Protein AF-A0AA39RD06-F1 (afdb_monomer_lite)

Secondary structure (DSSP, 8-state):
-----SSTTTTS-B-TTT-PBPP-GGGGSBP------TTSPPP-GGGB--TTPPPP-----EEEEETTEEEEEE---SGGGHHHHHHHHHHHHHTS---HHHHHHSPPEE--SSS---EE-EEE-TTS-EEE--HHHHHHHHHTT--

InterPro domains:
  IPR000101 Gamma-glutamyltranspeptidase [PTHR11686] (1-145)
  IPR029055 Nucleophile aminohydrolases, N-terminal [SSF56235] (1-141)
  IPR043137 Gamma-glutamyltranspeptidase, small subunit, C-terminal domain [G3DSA:3.60.20.40] (1-147)

Organism: Acer saccharum (NCBI:txid4024)

Sequence (147 aa):
MTNTVNAYFGAVILSPSTGIVLNNEMDDFSMPLNSTSKNLPPPAPANFIRPGKRPLSSMSPTIVLKDGKLKAVLGASGGANIIAGTTEVFLNHFALKMDPLSSVMVPRVYHQLIPNTVLYENWTAVSGDHFKVPADIRASLKKKGLV

Radius of gyration: 18.53 Å; chains: 1; bounding box: 43×42×50 Å

Structure (mmCIF, N/CA/C/O backbone):
data_AF-A0AA39RD06-F1
#
_entry.id   AF-A0AA39RD06-F1
#
loop_
_atom_site.group_PDB
_atom_site.id
_atom_site.type_symbol
_atom_site.label_atom_id
_atom_site.label_alt_id
_atom_site.label_comp_id
_atom_site.label_asym_id
_atom_site.label_entity_id
_atom_site.label_seq_id
_atom_site.pdbx_PDB_ins_code
_atom_site.Cartn_x
_atom_site.Cartn_y
_atom_site.Cartn_z
_atom_site.occupancy
_atom_site.B_iso_or_equiv
_atom_site.auth_seq_id
_atom_site.auth_comp_id
_atom_site.auth_asym_id
_atom_site.auth_atom_id
_atom_site.pdbx_PDB_model_num
ATOM 1 N N . MET A 1 1 ? -7.375 -9.964 1.052 1.00 88.69 1 MET A N 1
ATOM 2 C CA . MET A 1 1 ? -7.996 -9.085 2.066 1.00 88.69 1 MET A CA 1
ATOM 3 C C . MET A 1 1 ? -6.900 -8.215 2.643 1.00 88.69 1 MET A C 1
ATOM 5 O O . MET A 1 1 ? -5.805 -8.730 2.821 1.00 88.69 1 MET A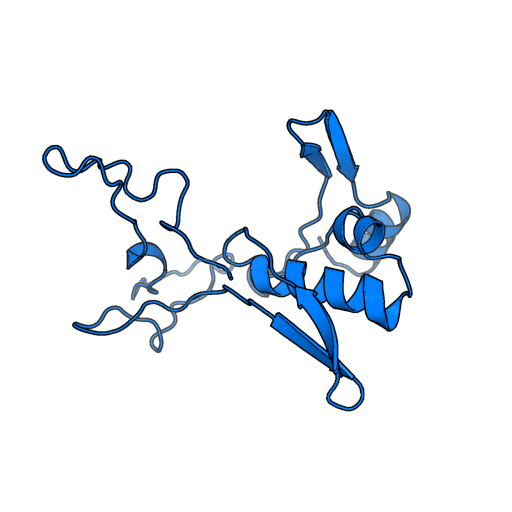 O 1
ATOM 9 N N . THR A 1 2 ? -7.189 -6.949 2.928 1.00 96.94 2 THR A N 1
ATOM 10 C CA . THR A 1 2 ? -6.297 -6.071 3.694 1.00 96.94 2 THR A CA 1
ATOM 11 C C . THR A 1 2 ? -7.110 -5.534 4.866 1.00 96.94 2 THR A C 1
ATOM 13 O O . THR A 1 2 ? -8.206 -5.019 4.653 1.00 96.94 2 THR A O 1
ATOM 16 N N . ASN A 1 3 ? -6.624 -5.731 6.087 1.00 96.88 3 ASN A N 1
ATOM 17 C CA . ASN A 1 3 ? -7.186 -5.175 7.315 1.00 96.88 3 ASN A CA 1
ATOM 18 C C . ASN A 1 3 ? -6.039 -4.689 8.210 1.00 96.88 3 ASN A C 1
ATOM 20 O O . ASN A 1 3 ? -4.876 -5.006 7.955 1.00 96.88 3 ASN A O 1
ATOM 24 N N . THR A 1 4 ? -6.357 -3.894 9.229 1.00 97.75 4 THR A N 1
ATOM 25 C CA . THR A 1 4 ? -5.340 -3.312 10.104 1.00 97.75 4 THR A CA 1
ATOM 26 C C . THR A 1 4 ? -5.926 -2.877 11.449 1.00 97.75 4 THR A C 1
ATOM 28 O O . THR A 1 4 ? -7.143 -2.803 11.615 1.00 97.75 4 THR A O 1
ATOM 31 N N . VAL A 1 5 ? -5.033 -2.594 12.397 1.00 97.81 5 VAL A N 1
ATOM 32 C CA . VAL A 1 5 ? -5.290 -1.781 13.599 1.00 97.81 5 VAL A CA 1
ATOM 33 C C . VAL A 1 5 ? -4.671 -0.376 13.465 1.00 97.81 5 VAL A C 1
ATOM 35 O O . VAL A 1 5 ? -4.510 0.317 14.463 1.00 97.81 5 VAL A O 1
ATOM 38 N N . ASN A 1 6 ? -4.349 0.021 12.231 1.00 97.88 6 ASN A N 1
ATOM 39 C CA . ASN A 1 6 ? -3.516 1.138 11.787 1.00 97.88 6 ASN A CA 1
ATOM 40 C C . ASN A 1 6 ? -2.016 0.966 12.099 1.00 97.88 6 ASN A C 1
ATOM 42 O O . ASN A 1 6 ? -1.330 0.241 11.371 1.00 97.88 6 ASN A O 1
ATOM 46 N N . ALA A 1 7 ? -1.493 1.604 13.150 1.00 97.19 7 ALA A N 1
ATOM 47 C CA . ALA A 1 7 ? -0.074 1.521 13.496 1.00 97.19 7 ALA A CA 1
ATOM 48 C C . ALA A 1 7 ? 0.308 0.132 14.049 1.00 97.19 7 ALA A C 1
ATOM 50 O O . ALA A 1 7 ? -0.550 -0.704 14.346 1.00 97.19 7 ALA A O 1
ATOM 51 N N . TYR A 1 8 ? 1.608 -0.131 14.231 1.00 95.56 8 TYR A N 1
ATOM 52 C CA . TYR A 1 8 ? 2.052 -1.340 14.932 1.00 95.56 8 TYR A CA 1
ATOM 53 C C . TYR A 1 8 ? 1.449 -1.381 16.341 1.00 95.56 8 TYR A C 1
ATOM 55 O O . TYR A 1 8 ? 1.671 -0.474 17.137 1.00 95.56 8 TYR A O 1
ATOM 63 N N . PHE A 1 9 ? 0.687 -2.440 16.634 1.00 96.94 9 PHE A N 1
ATOM 64 C CA . PHE A 1 9 ? -0.101 -2.591 17.867 1.00 96.94 9 PHE A CA 1
ATOM 65 C C . PHE A 1 9 ? -1.190 -1.519 18.080 1.00 96.94 9 PHE A C 1
ATOM 67 O O . PHE A 1 9 ? -1.669 -1.341 19.199 1.00 96.94 9 PHE A O 1
ATOM 74 N N . GLY A 1 10 ? -1.623 -0.842 17.015 1.00 97.75 10 GLY A N 1
ATOM 75 C CA . GLY A 1 10 ? -2.724 0.117 17.020 1.00 97.75 10 GLY A CA 1
ATOM 76 C C . GLY A 1 10 ? -2.551 1.244 18.033 1.00 97.75 10 GLY A C 1
ATOM 77 O O . GLY A 1 10 ? -1.543 1.943 18.039 1.00 97.75 10 GLY A O 1
ATOM 78 N N . ALA A 1 11 ? -3.530 1.411 18.921 1.00 97.81 11 ALA A N 1
ATOM 79 C CA . ALA A 1 11 ? -3.479 2.392 20.005 1.00 97.81 11 ALA A CA 1
ATOM 80 C C . ALA A 1 11 ? -2.542 1.991 21.158 1.00 97.81 11 ALA A C 1
ATOM 82 O O . ALA A 1 11 ? -2.429 2.734 22.129 1.00 97.81 11 ALA A O 1
ATOM 83 N N . VAL A 1 12 ? -1.900 0.817 21.086 1.00 97.75 12 VAL A N 1
ATOM 84 C CA . VAL A 1 12 ? -1.078 0.233 22.164 1.00 97.75 12 VAL A CA 1
ATOM 85 C C . VAL A 1 12 ? -1.895 0.017 23.449 1.00 97.75 12 VAL A C 1
ATOM 87 O O . VAL A 1 12 ? -1.377 -0.016 24.563 1.00 97.75 12 VAL A O 1
ATOM 90 N N . ILE A 1 13 ? -3.211 -0.155 23.289 1.00 98.00 13 ILE A N 1
ATOM 91 C CA . ILE A 1 13 ? -4.157 -0.430 24.369 1.00 98.00 13 ILE A CA 1
ATOM 92 C C . ILE A 1 13 ? -4.718 -1.829 24.156 1.00 98.00 13 ILE A C 1
ATOM 94 O O . ILE A 1 13 ? -5.386 -2.101 23.157 1.00 98.00 13 ILE A O 1
ATOM 98 N N . LEU A 1 14 ? -4.462 -2.701 25.125 1.00 97.94 14 LEU A N 1
ATOM 99 C CA . LEU A 1 14 ? -5.045 -4.032 25.205 1.00 97.94 14 LEU A CA 1
ATOM 100 C C . LEU A 1 14 ? -6.272 -3.981 26.116 1.00 97.94 14 LEU A C 1
ATOM 102 O O . LEU A 1 14 ? -6.182 -3.534 27.259 1.00 97.94 14 LEU A O 1
ATOM 106 N N . SER A 1 15 ? -7.418 -4.453 25.636 1.00 97.50 15 SER A N 1
ATOM 107 C CA . SER A 1 15 ? -8.602 -4.604 26.481 1.00 97.50 15 SER A CA 1
ATOM 108 C C . SER A 1 15 ? -8.344 -5.665 27.565 1.00 97.50 15 SER A C 1
ATOM 110 O O . SER A 1 15 ? -8.104 -6.821 27.214 1.00 97.50 15 SER A O 1
ATOM 112 N N . PRO A 1 16 ? -8.435 -5.336 28.870 1.00 97.19 16 PRO A N 1
ATOM 113 C CA . PRO A 1 16 ? -8.149 -6.296 29.940 1.00 97.19 16 PRO A CA 1
ATOM 114 C C . PRO A 1 16 ? -9.197 -7.411 30.046 1.00 97.19 16 PRO A C 1
ATOM 116 O O . PRO A 1 16 ? -8.901 -8.481 30.563 1.00 97.19 16 PRO A O 1
ATOM 119 N N . SER A 1 17 ? -10.418 -7.180 29.557 1.00 97.75 17 SER A N 1
ATOM 120 C CA . SER A 1 17 ? -11.498 -8.170 29.588 1.00 97.75 17 SER A CA 1
ATOM 121 C C . SER A 1 17 ? -11.502 -9.106 28.381 1.00 97.75 17 SER A C 1
ATOM 123 O O . SER A 1 17 ? -11.943 -10.244 28.507 1.00 97.75 17 SER A O 1
ATOM 125 N N . THR A 1 18 ? -11.043 -8.642 27.212 1.00 98.00 18 THR A N 1
ATOM 126 C CA . THR A 1 18 ? -11.121 -9.416 25.956 1.00 98.00 18 THR A CA 1
ATOM 127 C C . THR A 1 18 ? -9.767 -9.852 25.409 1.00 98.00 18 THR A C 1
ATOM 129 O O . THR A 1 18 ? -9.716 -10.740 24.565 1.00 98.00 18 THR A O 1
ATOM 132 N N . GLY A 1 19 ? -8.669 -9.224 25.840 1.00 97.62 19 GLY A N 1
ATOM 133 C CA . GLY A 1 19 ? -7.342 -9.447 25.265 1.00 97.62 19 GLY A CA 1
ATOM 134 C C . GLY A 1 19 ? -7.190 -8.933 23.827 1.00 97.62 19 GLY A C 1
ATOM 135 O O . GLY A 1 19 ? -6.237 -9.304 23.150 1.00 97.62 19 GLY A O 1
ATOM 136 N N . ILE A 1 20 ? -8.112 -8.095 23.336 1.00 98.06 20 ILE A N 1
ATOM 137 C CA . ILE A 1 20 ? -8.062 -7.524 21.983 1.00 98.06 20 ILE A CA 1
ATOM 138 C C . ILE A 1 20 ? -7.363 -6.161 22.016 1.00 98.06 20 ILE A C 1
ATOM 140 O O . ILE A 1 20 ? -7.660 -5.319 22.868 1.00 98.06 20 ILE A O 1
ATOM 144 N N . VAL A 1 21 ? -6.443 -5.940 21.073 1.00 98.12 21 VAL A N 1
ATOM 145 C CA . VAL A 1 21 ? -5.771 -4.650 20.864 1.00 98.12 21 VAL A CA 1
ATOM 146 C C . VAL A 1 21 ? -6.710 -3.680 20.151 1.00 98.12 21 VAL A C 1
ATOM 148 O O . VAL A 1 21 ? -7.326 -4.025 19.141 1.00 98.12 21 VAL A O 1
ATOM 151 N N . LEU A 1 22 ? -6.807 -2.456 20.663 1.00 98.31 22 LEU A N 1
ATOM 152 C CA . LEU A 1 22 ? -7.594 -1.396 20.043 1.00 98.31 22 LEU A CA 1
ATOM 153 C C . LEU A 1 22 ? -6.828 -0.756 18.881 1.00 98.31 22 LEU A C 1
ATOM 155 O O . LEU A 1 22 ? -5.626 -0.510 18.977 1.00 98.31 22 LEU A O 1
ATOM 159 N N . ASN A 1 23 ? -7.534 -0.454 17.791 1.00 98.56 23 ASN A N 1
ATOM 160 C CA . ASN A 1 23 ? -6.967 0.313 16.683 1.00 98.56 23 ASN A CA 1
ATOM 161 C C . ASN A 1 23 ? -6.755 1.783 17.069 1.00 98.56 23 ASN A C 1
ATOM 163 O O . ASN A 1 23 ? -7.422 2.302 17.965 1.00 98.56 23 ASN A O 1
ATOM 167 N N . ASN A 1 24 ? -5.872 2.458 16.338 1.00 98.19 24 ASN A N 1
ATOM 168 C CA . ASN A 1 24 ? -5.765 3.917 16.314 1.00 98.19 24 ASN A CA 1
ATOM 169 C C . ASN A 1 24 ? -6.177 4.488 14.944 1.00 98.19 24 ASN A C 1
ATOM 171 O O . ASN A 1 24 ? -5.552 5.414 14.436 1.00 98.19 24 ASN A O 1
ATOM 175 N N . GLU A 1 25 ? -7.242 3.956 14.336 1.00 98.25 25 GLU A N 1
ATOM 176 C CA . GLU A 1 25 ? -7.697 4.330 12.983 1.00 98.25 25 GLU A CA 1
ATOM 177 C C . GLU A 1 25 ? -8.234 5.769 12.904 1.00 98.25 25 GLU A C 1
ATOM 179 O O . GLU A 1 25 ? -8.382 6.338 11.828 1.00 98.25 25 GLU A O 1
ATOM 184 N N . MET A 1 26 ? -8.527 6.392 14.048 1.00 97.31 26 MET A N 1
ATOM 185 C CA . MET A 1 26 ? -8.916 7.804 14.093 1.00 97.31 26 MET A CA 1
ATOM 186 C C . MET A 1 26 ? -7.825 8.738 13.541 1.00 97.31 26 MET A C 1
ATOM 188 O O . MET A 1 26 ? -8.155 9.848 13.131 1.00 97.31 26 MET A O 1
ATOM 192 N N . ASP A 1 27 ? -6.567 8.286 13.512 1.00 95.94 27 ASP A N 1
ATOM 193 C CA . ASP A 1 27 ? -5.421 9.006 12.942 1.00 95.94 27 ASP A CA 1
ATOM 194 C C . ASP A 1 27 ? -5.510 9.166 11.411 1.00 95.94 27 ASP A C 1
ATOM 196 O O . ASP A 1 27 ? -4.992 10.132 10.860 1.00 95.94 27 ASP A O 1
ATOM 200 N N . ASP A 1 28 ? -6.252 8.291 10.721 1.00 96.56 28 ASP A N 1
ATOM 201 C CA . ASP A 1 28 ? -6.442 8.368 9.264 1.00 96.56 28 ASP A CA 1
ATOM 202 C C . ASP A 1 28 ? -7.406 9.496 8.850 1.00 96.56 28 ASP A C 1
ATOM 204 O O . ASP A 1 28 ? -7.538 9.821 7.664 1.00 96.56 28 ASP A O 1
ATOM 208 N N . PHE A 1 29 ? -8.112 10.127 9.794 1.00 97.19 29 PHE A N 1
ATOM 209 C CA . PHE A 1 29 ? -8.862 11.340 9.490 1.00 97.19 29 PHE A CA 1
ATOM 210 C C . PHE A 1 29 ? -7.930 12.534 9.294 1.00 97.19 29 PHE A C 1
ATOM 212 O O . PHE A 1 29 ? -6.962 12.749 10.015 1.00 97.19 29 PHE A O 1
ATOM 219 N N . SER A 1 30 ? -8.299 13.408 8.363 1.00 93.75 30 SER A N 1
ATOM 220 C CA . SER A 1 30 ? -7.643 14.703 8.256 1.00 93.75 30 SER A CA 1
ATOM 221 C C . SER A 1 30 ? -8.121 15.629 9.377 1.00 93.75 30 SER A C 1
ATOM 223 O O . SER A 1 30 ? -9.303 15.645 9.734 1.00 93.75 30 SER A O 1
ATOM 225 N N . MET A 1 31 ? -7.206 16.431 9.915 1.00 88.31 31 MET A N 1
ATOM 226 C CA . MET A 1 31 ? -7.515 17.450 10.912 1.00 88.31 31 MET A CA 1
ATOM 227 C C . MET A 1 31 ? -7.537 18.844 10.271 1.00 88.31 31 MET A C 1
ATOM 229 O O . MET A 1 31 ? -6.701 19.132 9.408 1.00 88.31 31 MET A O 1
ATOM 233 N N . PRO A 1 32 ? -8.454 19.734 10.692 1.00 83.12 32 PRO A N 1
ATOM 234 C CA . PRO A 1 32 ? -8.456 21.135 10.287 1.00 83.12 32 PRO A CA 1
ATOM 235 C C . PRO A 1 32 ? -7.291 21.871 10.966 1.00 83.12 32 PRO A C 1
ATOM 237 O O . PRO A 1 32 ? -7.466 22.589 11.946 1.00 83.12 32 PRO A O 1
ATOM 240 N N . LEU A 1 33 ? -6.077 21.647 10.470 1.00 79.12 33 LEU A N 1
ATOM 241 C CA . LEU A 1 33 ? -4.869 22.327 10.922 1.00 79.12 33 LEU A CA 1
ATOM 242 C C . LEU A 1 33 ? -4.558 23.488 9.980 1.00 79.12 33 LEU A C 1
ATOM 244 O O . LEU A 1 33 ? -4.537 23.316 8.763 1.00 79.12 33 LEU A O 1
ATOM 248 N N . ASN A 1 34 ? -4.211 24.649 10.530 1.00 64.62 34 ASN A N 1
ATOM 249 C CA . ASN A 1 34 ? -3.583 25.718 9.755 1.00 64.62 34 ASN A CA 1
ATOM 250 C C . ASN A 1 34 ? -2.100 25.380 9.536 1.00 64.62 34 ASN A C 1
ATOM 252 O O . ASN A 1 34 ? -1.213 25.997 10.122 1.00 64.62 34 ASN A O 1
ATOM 256 N N . SER A 1 35 ? -1.821 24.354 8.728 1.00 64.69 35 SER A N 1
ATOM 257 C CA . SER A 1 35 ? -0.451 24.042 8.322 1.00 64.69 35 SER A CA 1
ATOM 258 C C . SER A 1 35 ? -0.008 25.022 7.238 1.00 64.69 35 SER A C 1
ATOM 260 O O . SER A 1 35 ? -0.532 25.016 6.127 1.00 64.69 35 SER A O 1
ATOM 262 N N . THR A 1 36 ? 0.984 25.854 7.549 1.00 65.56 36 THR A N 1
ATOM 263 C CA . THR A 1 36 ? 1.717 26.668 6.563 1.00 65.56 36 THR A CA 1
ATOM 264 C C . THR A 1 36 ? 2.896 25.907 5.947 1.00 65.56 36 THR A C 1
ATOM 266 O O . THR A 1 36 ? 3.601 26.436 5.085 1.00 65.56 36 THR A O 1
ATOM 269 N N . SER A 1 37 ? 3.128 24.659 6.377 1.00 76.31 37 SER A N 1
ATOM 270 C CA . SER A 1 37 ? 4.230 23.837 5.889 1.00 76.31 37 SER A CA 1
ATOM 271 C C . SER A 1 37 ? 3.937 23.331 4.482 1.00 76.31 37 SER A C 1
ATOM 273 O O . SER A 1 37 ? 3.048 22.508 4.278 1.00 76.31 37 SER A O 1
ATOM 275 N N . LYS A 1 38 ? 4.748 23.766 3.512 1.00 73.81 38 LYS A N 1
ATOM 276 C CA . LYS A 1 38 ? 4.701 23.280 2.121 1.00 73.81 38 LYS A CA 1
ATOM 277 C C . LYS A 1 38 ? 5.101 21.805 1.972 1.00 73.81 38 LYS A C 1
ATOM 279 O O . LYS A 1 38 ? 4.925 21.241 0.899 1.00 73.81 38 LYS A O 1
ATOM 284 N N . ASN A 1 39 ? 5.640 21.197 3.031 1.00 81.00 39 ASN A N 1
ATOM 285 C CA . ASN A 1 39 ? 6.113 19.813 3.031 1.00 81.00 39 ASN A CA 1
ATOM 286 C C . ASN A 1 39 ? 5.102 18.829 3.632 1.00 81.00 39 ASN A C 1
ATOM 288 O O . ASN A 1 39 ? 5.400 17.642 3.713 1.00 81.00 39 ASN A O 1
ATOM 292 N N . LEU A 1 40 ? 3.935 19.305 4.071 1.00 82.75 40 LEU A N 1
ATOM 293 C CA . LEU A 1 40 ? 2.857 18.456 4.566 1.00 82.75 40 LEU A CA 1
ATOM 294 C C . LEU A 1 40 ? 1.671 18.515 3.602 1.00 82.75 40 LEU A C 1
ATOM 296 O O . LEU A 1 40 ? 1.372 19.598 3.089 1.00 82.75 40 LEU A O 1
ATOM 300 N N . PRO A 1 41 ? 0.970 17.390 3.368 1.00 85.94 41 PRO A N 1
ATOM 301 C CA . PRO A 1 41 ? -0.294 17.417 2.651 1.00 85.94 41 PRO A CA 1
ATOM 302 C C . PRO A 1 41 ? -1.248 18.442 3.286 1.00 85.94 41 PRO A C 1
ATOM 304 O O . PRO A 1 41 ? -1.338 18.513 4.518 1.00 85.94 41 PRO A O 1
ATOM 307 N N . PRO A 1 42 ? -1.955 19.254 2.481 1.00 88.19 42 PRO A N 1
ATOM 308 C CA . PRO A 1 42 ? -2.928 20.189 3.018 1.00 88.19 42 PRO A CA 1
ATOM 309 C C . PRO A 1 42 ? -4.071 19.427 3.707 1.00 88.19 42 PRO A C 1
ATOM 311 O O . PRO A 1 42 ? -4.351 18.276 3.350 1.00 88.19 42 PRO A O 1
ATOM 314 N N . PRO A 1 43 ? -4.778 20.063 4.659 1.00 90.56 43 PRO A N 1
ATOM 315 C CA . PRO A 1 43 ? -5.995 19.495 5.215 1.00 90.56 43 PRO A CA 1
ATOM 316 C C . PRO A 1 43 ? -6.966 19.086 4.106 1.00 90.56 43 PRO A C 1
ATOM 318 O O . PRO A 1 43 ? -7.151 19.810 3.127 1.00 90.56 43 PRO A O 1
ATOM 321 N N . ALA A 1 44 ? -7.617 17.940 4.282 1.00 92.56 44 ALA A N 1
ATOM 322 C CA . ALA A 1 44 ? -8.603 17.403 3.360 1.00 92.56 44 ALA A CA 1
ATOM 323 C C . ALA A 1 44 ? -9.990 17.468 4.019 1.00 92.56 44 ALA A C 1
ATOM 325 O O . ALA A 1 44 ? -10.371 16.524 4.717 1.00 92.56 44 ALA A O 1
ATOM 326 N N . PRO A 1 45 ? -10.790 18.533 3.789 1.00 94.75 45 PRO A N 1
ATOM 327 C CA . PRO A 1 45 ? -12.101 18.694 4.422 1.00 94.75 45 PRO A CA 1
ATOM 328 C C . PRO A 1 45 ? -13.046 17.510 4.193 1.00 94.75 45 PRO A C 1
ATOM 330 O O . PRO A 1 45 ? -13.796 17.104 5.084 1.00 94.75 45 PRO A O 1
ATOM 333 N N . ALA A 1 46 ? -12.956 16.886 3.013 1.00 96.31 46 ALA A N 1
ATOM 334 C CA . ALA A 1 46 ? -13.702 15.677 2.674 1.00 96.31 46 ALA A CA 1
ATOM 335 C C . ALA A 1 46 ? -13.403 14.499 3.616 1.00 96.31 46 ALA A C 1
ATOM 337 O O . ALA A 1 46 ? -14.251 13.622 3.769 1.00 96.31 46 ALA A O 1
ATOM 338 N N . ASN A 1 47 ? -12.261 14.502 4.307 1.00 97.25 47 ASN A N 1
ATOM 339 C CA . ASN A 1 47 ? -11.831 13.509 5.285 1.00 97.25 47 ASN A CA 1
ATOM 340 C C . ASN A 1 47 ? -11.748 14.073 6.720 1.00 97.25 47 ASN A C 1
ATOM 342 O O . ASN A 1 47 ? -11.050 13.519 7.554 1.00 97.25 47 ASN A O 1
ATOM 346 N N . PHE A 1 48 ? -12.466 15.150 7.054 1.00 97.12 48 PHE A N 1
ATOM 347 C CA . PHE A 1 48 ? -12.566 15.587 8.456 1.00 97.12 48 PHE A CA 1
ATOM 348 C C . PHE A 1 48 ? -13.458 14.664 9.292 1.00 97.12 48 PHE A C 1
ATOM 350 O O . PHE A 1 48 ? -14.416 14.075 8.769 1.00 97.12 48 PHE A O 1
ATOM 357 N N . ILE A 1 49 ? -13.142 14.563 10.586 1.00 96.94 49 ILE A N 1
ATOM 358 C CA . ILE A 1 49 ? -13.853 13.740 11.573 1.00 96.94 49 ILE A CA 1
ATOM 359 C C . ILE A 1 49 ? -15.316 14.179 11.672 1.00 96.94 49 ILE A C 1
ATOM 361 O O . ILE A 1 49 ? -15.614 15.364 11.821 1.00 96.94 49 ILE A O 1
ATOM 365 N N . ARG A 1 50 ? -16.239 13.211 11.616 1.00 96.94 50 ARG A N 1
ATOM 366 C CA . ARG A 1 50 ? -17.667 13.397 11.923 1.00 96.94 50 ARG A CA 1
ATOM 367 C C . ARG A 1 50 ? -18.231 12.124 12.567 1.00 96.94 50 ARG A C 1
ATOM 369 O O . ARG A 1 50 ? -17.791 11.038 12.184 1.00 96.94 50 ARG A O 1
ATOM 376 N N . PRO A 1 51 ? -19.216 12.217 13.479 1.00 97.94 51 PRO A N 1
ATOM 377 C CA . PRO A 1 51 ? -19.863 11.038 14.054 1.00 97.94 51 PRO A CA 1
ATOM 378 C C . PRO A 1 51 ? -20.389 10.083 12.973 1.00 97.94 51 PRO A C 1
ATOM 380 O O . PRO A 1 51 ? -20.966 10.522 11.979 1.00 97.94 51 PRO A O 1
ATOM 383 N N . GLY A 1 52 ? -20.152 8.779 13.144 1.00 97.62 52 GLY A N 1
ATOM 384 C CA . GLY A 1 52 ? -20.575 7.731 12.203 1.00 97.62 52 GLY A CA 1
ATOM 385 C C . GLY A 1 52 ? -19.815 7.683 10.869 1.00 97.62 52 GLY A C 1
ATOM 386 O O . GLY A 1 52 ? -20.050 6.779 10.067 1.00 97.62 52 GLY A O 1
ATOM 387 N N . LYS A 1 53 ? -18.896 8.622 10.608 1.00 98.12 53 LYS A N 1
ATOM 388 C CA . LYS A 1 53 ? -18.061 8.617 9.402 1.00 98.12 53 LYS A CA 1
ATOM 389 C C . LYS A 1 53 ? -16.934 7.591 9.534 1.00 98.12 53 LYS A C 1
ATOM 391 O O . LYS A 1 53 ? -16.420 7.366 10.623 1.00 98.12 53 LYS A O 1
ATOM 396 N N . ARG A 1 54 ? -16.525 7.007 8.405 1.00 98.25 54 ARG A N 1
ATOM 397 C CA . ARG A 1 54 ? -15.328 6.160 8.306 1.00 98.25 54 ARG A CA 1
ATOM 398 C C . ARG A 1 54 ? -14.126 7.000 7.851 1.00 98.25 54 ARG A C 1
ATOM 400 O O . ARG A 1 54 ? -14.317 7.815 6.941 1.00 98.25 54 ARG A O 1
ATOM 407 N N . PRO A 1 55 ? -12.939 6.832 8.455 1.00 98.06 55 PRO A N 1
ATOM 408 C CA . PRO A 1 55 ? -11.726 7.486 7.977 1.00 98.06 55 PRO A CA 1
ATOM 409 C C . PRO A 1 55 ? -11.367 6.989 6.572 1.00 98.06 55 PRO A C 1
ATOM 411 O O . PRO A 1 55 ? -11.688 5.857 6.195 1.00 98.06 55 PRO A O 1
ATOM 414 N N . LEU A 1 56 ? -10.760 7.862 5.768 1.00 97.75 56 LEU A N 1
ATOM 415 C CA . LEU A 1 56 ? -10.237 7.500 4.453 1.00 97.75 56 LEU A CA 1
ATOM 416 C C . LEU A 1 56 ? -9.056 6.544 4.615 1.00 97.75 56 LEU A C 1
ATOM 418 O O . LEU A 1 56 ? -8.139 6.844 5.362 1.00 97.75 56 LEU A O 1
ATOM 422 N N . SER A 1 57 ? -9.038 5.462 3.839 1.00 97.56 57 SER A N 1
ATOM 423 C CA . SER A 1 57 ? -7.930 4.510 3.830 1.00 97.56 57 SER A CA 1
ATOM 424 C C . SER A 1 57 ? -7.249 4.458 2.466 1.00 97.56 57 SER A C 1
ATOM 426 O O . SER A 1 57 ? -7.899 4.593 1.429 1.00 97.56 57 SER A O 1
ATOM 428 N N . SER A 1 58 ? -5.942 4.190 2.472 1.00 97.44 58 SER A N 1
ATOM 429 C CA . SER A 1 58 ? -5.154 3.879 1.267 1.00 97.44 58 SER A CA 1
ATOM 430 C C . SER A 1 58 ? -5.187 2.387 0.891 1.00 97.44 58 SER A C 1
ATOM 432 O O . SER A 1 58 ? -4.596 1.983 -0.115 1.00 97.44 58 SER A O 1
ATOM 434 N N . MET A 1 59 ? -5.845 1.540 1.695 1.00 98.44 59 MET A N 1
ATOM 435 C CA . MET A 1 59 ? -5.933 0.101 1.441 1.00 98.44 59 MET A CA 1
ATOM 436 C C . MET A 1 59 ? -6.508 -0.192 0.050 1.00 98.44 59 MET A C 1
ATOM 438 O O . MET A 1 59 ? -7.612 0.231 -0.279 1.00 98.44 59 MET A O 1
ATOM 442 N N . SER A 1 60 ? -5.762 -0.960 -0.749 1.00 97.81 60 SER A N 1
ATOM 443 C CA . SER A 1 60 ? -6.089 -1.247 -2.154 1.00 97.81 60 SER A CA 1
ATOM 444 C C . SER A 1 60 ? -6.130 -2.758 -2.463 1.00 97.81 60 SER A C 1
ATOM 446 O O . SER A 1 60 ? -5.402 -3.224 -3.343 1.00 97.81 60 SER A O 1
ATOM 448 N N . PRO A 1 61 ? -6.934 -3.577 -1.750 1.00 98.06 61 PRO A N 1
ATOM 449 C CA . PRO A 1 61 ? -7.076 -4.993 -2.085 1.00 98.06 61 PRO A CA 1
ATOM 450 C C . PRO A 1 61 ? -7.659 -5.136 -3.498 1.00 98.06 61 PRO A C 1
ATOM 452 O O . PRO A 1 61 ? -8.763 -4.670 -3.770 1.00 98.06 61 PRO A O 1
ATOM 455 N N . THR A 1 62 ? -6.921 -5.779 -4.401 1.00 98.25 62 THR A N 1
ATOM 456 C CA . THR A 1 62 ? -7.211 -5.748 -5.841 1.00 98.25 62 THR A CA 1
ATOM 457 C C . THR A 1 62 ? -7.349 -7.157 -6.407 1.00 98.25 62 THR A C 1
ATOM 459 O O . THR A 1 62 ? -6.526 -8.030 -6.139 1.00 98.25 62 THR A O 1
ATOM 462 N N . ILE A 1 63 ? -8.379 -7.385 -7.225 1.00 98.31 63 ILE A N 1
ATOM 463 C CA . ILE A 1 63 ? -8.585 -8.629 -7.979 1.00 98.31 63 ILE A CA 1
ATOM 464 C C . ILE A 1 63 ? -8.501 -8.301 -9.465 1.00 98.31 63 ILE A C 1
ATOM 466 O O . ILE A 1 63 ? -9.203 -7.418 -9.952 1.00 98.31 63 ILE A O 1
ATOM 470 N N . VAL A 1 64 ? -7.658 -9.033 -10.187 1.00 98.06 64 VAL A N 1
ATOM 471 C CA . VAL A 1 64 ? -7.467 -8.867 -11.627 1.00 98.06 64 VAL A CA 1
ATOM 472 C 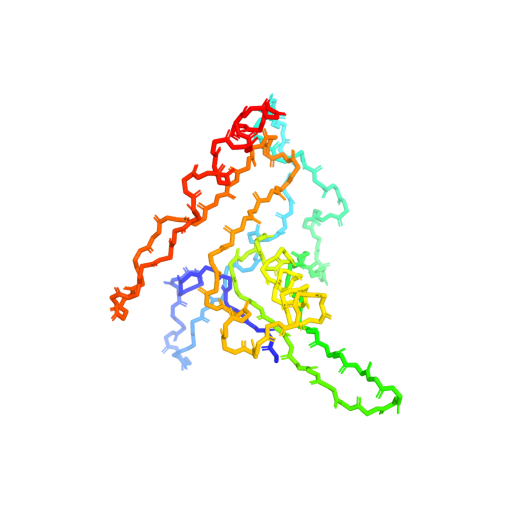C . VAL A 1 64 ? -8.098 -10.043 -12.350 1.00 98.06 64 VAL A C 1
ATOM 474 O O . VAL A 1 64 ? -7.747 -11.203 -12.109 1.00 98.06 64 VAL A O 1
ATOM 477 N N . LEU A 1 65 ? -9.010 -9.729 -13.267 1.00 98.31 65 LEU A N 1
ATOM 478 C CA . LEU A 1 65 ? -9.650 -10.694 -14.150 1.00 98.31 65 LEU A CA 1
ATOM 479 C C . LEU A 1 65 ? -9.147 -10.501 -15.581 1.00 98.31 65 LEU A C 1
ATOM 481 O O . LEU A 1 65 ? -8.895 -9.380 -16.018 1.00 98.31 65 LEU A O 1
ATOM 485 N N . LYS A 1 66 ? -9.052 -11.596 -16.331 1.00 97.25 66 LYS A N 1
ATOM 486 C CA . LYS A 1 66 ? -8.876 -11.581 -17.785 1.00 97.25 66 LYS A CA 1
ATOM 487 C C . LYS A 1 66 ? -9.858 -12.568 -18.387 1.00 97.25 66 LYS A C 1
ATOM 489 O O . LYS A 1 66 ? -9.885 -13.727 -17.971 1.00 97.25 66 LYS A O 1
ATOM 494 N N . ASP A 1 67 ? -10.659 -12.097 -19.336 1.00 97.88 67 ASP A N 1
ATOM 495 C CA . ASP A 1 67 ? -11.696 -12.891 -20.006 1.00 97.88 67 ASP A CA 1
ATOM 496 C C . ASP A 1 67 ? -12.663 -13.541 -18.997 1.00 97.88 67 ASP A C 1
ATOM 498 O O . ASP A 1 67 ? -12.973 -14.729 -19.065 1.00 97.88 67 ASP A O 1
ATOM 502 N N . GLY A 1 68 ? -13.057 -12.772 -17.973 1.00 97.50 68 GLY A N 1
ATOM 503 C CA . GLY A 1 68 ? -13.929 -13.228 -16.883 1.00 97.50 68 GLY A CA 1
ATOM 504 C C . GLY A 1 68 ? -13.293 -14.230 -15.911 1.00 97.50 68 GLY A C 1
ATOM 505 O O . GLY A 1 68 ? -13.947 -14.651 -14.961 1.00 97.50 68 GLY A O 1
ATOM 506 N N . LYS A 1 69 ? -12.025 -14.612 -16.105 1.00 98.38 69 LYS A N 1
ATOM 507 C CA . LYS A 1 69 ? -11.315 -15.579 -15.257 1.00 98.38 69 LYS A CA 1
ATOM 508 C C . LYS A 1 69 ? -10.308 -14.879 -14.355 1.00 98.38 69 LYS A C 1
ATOM 510 O O . LYS A 1 69 ? -9.611 -13.961 -14.789 1.00 98.38 69 LYS A O 1
ATOM 515 N N . LEU A 1 70 ? -10.196 -15.353 -13.115 1.00 98.06 70 LEU A N 1
ATOM 516 C CA . LEU A 1 70 ? -9.201 -14.870 -12.159 1.00 98.06 70 LEU A CA 1
ATOM 517 C C . LEU A 1 70 ? -7.786 -14.995 -12.737 1.00 98.06 70 LEU A C 1
ATOM 519 O O . LEU A 1 70 ? -7.416 -16.051 -13.255 1.00 98.06 70 LEU A O 1
ATOM 523 N N . LYS A 1 71 ? -7.004 -13.916 -12.637 1.00 97.44 71 LYS A N 1
ATOM 524 C CA . LYS A 1 71 ? -5.586 -13.891 -13.021 1.00 97.44 71 LYS A CA 1
ATOM 525 C C . LYS A 1 71 ? -4.646 -13.528 -11.893 1.00 97.44 71 LYS A C 1
ATOM 527 O O . LYS A 1 71 ? -3.589 -14.137 -11.808 1.00 97.44 71 LYS A O 1
ATOM 532 N N . ALA A 1 72 ? -5.016 -12.580 -11.042 1.00 97.62 72 ALA A N 1
ATOM 533 C CA . ALA A 1 72 ? -4.214 -12.240 -9.877 1.00 97.62 72 ALA A CA 1
ATOM 534 C C . ALA A 1 72 ? -5.082 -11.692 -8.748 1.00 97.62 72 ALA A C 1
ATOM 536 O O . ALA A 1 72 ? -6.147 -11.117 -8.980 1.00 97.62 72 ALA A O 1
ATOM 537 N N . VAL A 1 73 ? -4.579 -11.844 -7.528 1.00 98.12 73 VAL A N 1
ATOM 538 C CA . VAL A 1 73 ? -5.065 -11.156 -6.334 1.00 98.12 73 VAL A CA 1
ATOM 539 C C . VAL A 1 73 ? -3.867 -10.434 -5.740 1.00 98.12 73 VAL A C 1
ATOM 541 O O . VAL A 1 73 ? -2.837 -11.057 -5.500 1.00 98.12 73 VAL A O 1
ATOM 544 N N . LEU A 1 74 ? -3.994 -9.126 -5.552 1.00 97.88 74 LEU A N 1
ATOM 545 C CA . LEU A 1 74 ? -2.910 -8.234 -5.161 1.00 97.88 74 LEU A CA 1
ATOM 546 C C . LEU A 1 74 ? -3.308 -7.428 -3.922 1.00 97.88 74 LEU A C 1
ATOM 548 O O . LEU A 1 74 ? -4.489 -7.175 -3.665 1.00 97.88 74 LEU A O 1
ATOM 552 N N . GLY A 1 75 ? -2.307 -6.995 -3.169 1.00 97.19 75 GLY A N 1
ATOM 553 C CA . GLY A 1 75 ? -2.468 -6.089 -2.042 1.00 97.19 75 GLY A CA 1
ATOM 554 C C . GLY A 1 75 ? -1.120 -5.757 -1.414 1.00 97.19 75 GLY A C 1
ATOM 555 O O . GLY A 1 75 ? -0.118 -6.414 -1.693 1.00 97.19 75 GLY A O 1
ATOM 556 N N . ALA A 1 76 ? -1.112 -4.740 -0.559 1.00 96.38 76 ALA A N 1
ATOM 557 C CA . ALA A 1 76 ? 0.068 -4.299 0.171 1.00 96.38 76 ALA A CA 1
ATOM 558 C C . ALA A 1 76 ? -0.311 -3.747 1.556 1.00 96.38 76 ALA A C 1
ATOM 560 O O . ALA A 1 76 ? -1.489 -3.519 1.850 1.00 96.38 76 ALA A O 1
ATOM 561 N N . SER A 1 77 ? 0.708 -3.519 2.383 1.00 94.88 77 SER A N 1
ATOM 562 C CA . SER A 1 77 ? 0.670 -2.726 3.617 1.00 94.88 77 SER A CA 1
ATOM 563 C C . SER A 1 77 ? 1.636 -1.534 3.492 1.00 94.88 77 SER A C 1
ATOM 565 O O . SER A 1 77 ? 2.416 -1.472 2.540 1.00 94.88 77 SER A O 1
ATOM 567 N N . GLY A 1 78 ? 1.574 -0.571 4.420 1.00 94.31 78 GLY A N 1
ATOM 568 C CA . GLY A 1 78 ? 2.479 0.594 4.428 1.00 94.31 78 GLY A CA 1
ATOM 569 C C . GLY A 1 78 ? 1.799 1.966 4.348 1.00 94.31 78 GLY A C 1
ATOM 570 O O . GLY A 1 78 ? 2.393 2.908 3.825 1.00 94.31 78 GLY A O 1
ATOM 571 N N . GLY A 1 79 ? 0.557 2.088 4.828 1.00 95.19 79 GLY A N 1
ATOM 572 C CA . GLY A 1 79 ? -0.168 3.362 4.881 1.00 95.19 79 GLY A CA 1
ATOM 573 C C . GLY A 1 79 ? -0.359 3.983 3.496 1.00 95.19 79 GLY A C 1
ATOM 574 O O . GLY A 1 79 ? -0.816 3.316 2.567 1.00 95.19 79 GLY A O 1
ATOM 575 N N . ALA A 1 80 ? 0.039 5.246 3.333 1.00 93.69 80 ALA A N 1
ATOM 576 C CA . ALA A 1 80 ? -0.061 5.974 2.064 1.00 93.69 80 ALA A CA 1
ATOM 577 C C . ALA A 1 80 ? 0.672 5.292 0.887 1.00 93.69 80 ALA A C 1
ATOM 579 O O . ALA A 1 80 ? 0.311 5.497 -0.272 1.00 93.69 80 ALA A O 1
ATOM 580 N N . ASN A 1 81 ? 1.654 4.426 1.160 1.00 95.56 81 ASN A N 1
ATOM 581 C CA . ASN A 1 81 ? 2.405 3.714 0.123 1.00 95.56 81 ASN A CA 1
ATOM 582 C C . ASN A 1 81 ? 1.675 2.480 -0.442 1.00 95.56 81 ASN A C 1
ATOM 584 O O . ASN A 1 81 ? 2.138 1.913 -1.431 1.00 95.56 81 ASN A O 1
ATOM 588 N N . ILE A 1 82 ? 0.534 2.063 0.128 1.00 97.62 82 ILE A N 1
ATOM 589 C CA . ILE A 1 82 ? -0.202 0.864 -0.321 1.00 97.62 82 ILE A CA 1
ATOM 590 C C . ILE A 1 82 ? -0.621 0.969 -1.792 1.00 97.62 82 ILE A C 1
ATOM 592 O O . ILE A 1 82 ? -0.518 -0.014 -2.533 1.00 97.62 82 ILE A O 1
ATOM 596 N N . ILE A 1 83 ? -1.081 2.149 -2.215 1.00 97.69 83 ILE A N 1
ATOM 597 C CA . ILE A 1 83 ? -1.549 2.394 -3.585 1.00 97.69 83 ILE A CA 1
ATOM 598 C C . ILE A 1 83 ? -0.398 2.171 -4.573 1.00 97.69 83 ILE A C 1
ATOM 600 O O . ILE A 1 83 ? -0.534 1.392 -5.518 1.00 97.69 83 ILE A O 1
ATOM 604 N N . ALA A 1 84 ? 0.750 2.806 -4.320 1.00 97.12 84 ALA A N 1
ATOM 605 C CA . ALA A 1 84 ? 1.949 2.673 -5.142 1.00 97.12 84 ALA A CA 1
ATOM 606 C C . ALA A 1 84 ? 2.464 1.228 -5.146 1.00 97.12 84 ALA A C 1
AT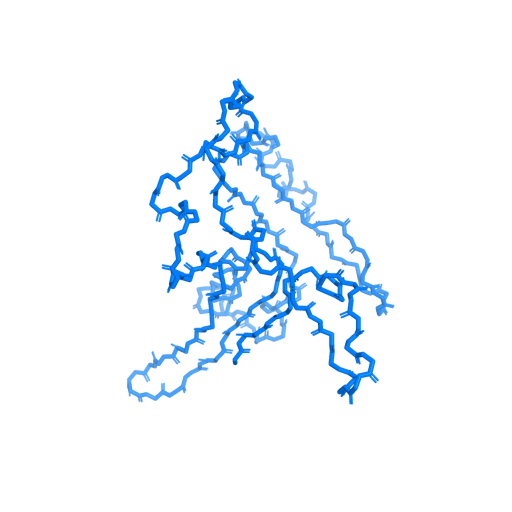OM 608 O O . ALA A 1 84 ? 2.556 0.632 -6.212 1.00 97.12 84 ALA A O 1
ATOM 609 N N . GLY A 1 85 ? 2.655 0.614 -3.973 1.00 97.06 85 GLY A N 1
ATOM 610 C CA . GLY A 1 85 ? 3.171 -0.754 -3.878 1.00 97.06 85 GLY A CA 1
ATOM 611 C C . GLY A 1 85 ? 2.287 -1.786 -4.587 1.00 97.06 85 GLY A C 1
ATOM 612 O O . GLY A 1 85 ? 2.794 -2.656 -5.291 1.00 97.06 85 GLY A O 1
ATOM 613 N N . THR A 1 86 ? 0.960 -1.666 -4.478 1.00 98.12 86 THR A N 1
ATOM 614 C CA . THR A 1 86 ? 0.030 -2.554 -5.203 1.00 98.12 86 THR A CA 1
ATOM 615 C C . THR A 1 86 ? 0.103 -2.322 -6.717 1.00 98.12 86 THR A C 1
ATOM 617 O O . THR A 1 86 ? 0.098 -3.279 -7.494 1.00 98.12 86 THR A O 1
ATOM 620 N N . THR A 1 87 ? 0.201 -1.059 -7.140 1.00 98.19 87 THR A N 1
ATOM 621 C CA . THR A 1 87 ? 0.293 -0.672 -8.556 1.00 98.19 87 THR A CA 1
ATOM 622 C C . THR A 1 87 ? 1.603 -1.135 -9.186 1.00 98.19 87 THR A C 1
ATOM 624 O O . THR A 1 87 ? 1.593 -1.679 -10.286 1.00 98.19 87 THR A O 1
ATOM 627 N N . GLU A 1 88 ? 2.729 -0.976 -8.494 1.00 98.19 88 GLU A N 1
ATOM 628 C CA . GLU A 1 88 ? 4.038 -1.423 -8.967 1.00 98.19 88 GLU A CA 1
ATOM 629 C C . GLU A 1 88 ? 4.056 -2.940 -9.176 1.00 98.19 88 GLU A C 1
ATOM 631 O O . GLU A 1 88 ? 4.435 -3.388 -10.253 1.00 98.19 88 GLU A O 1
ATOM 636 N N . VAL A 1 89 ? 3.542 -3.738 -8.229 1.00 98.25 89 VAL A N 1
ATOM 637 C CA . VAL A 1 89 ? 3.436 -5.202 -8.403 1.00 98.25 89 VAL A CA 1
ATOM 638 C C . VAL A 1 89 ? 2.555 -5.560 -9.604 1.00 98.25 89 VAL A C 1
ATOM 640 O O . VAL A 1 89 ? 2.906 -6.449 -10.385 1.00 98.25 89 VAL A O 1
ATOM 643 N N . PHE A 1 90 ? 1.431 -4.859 -9.793 1.00 98.44 90 PHE A N 1
ATOM 644 C CA . PHE A 1 90 ? 0.583 -5.041 -10.972 1.00 98.44 90 PHE A CA 1
ATOM 645 C C . PHE A 1 90 ? 1.361 -4.773 -12.270 1.00 98.44 90 PHE A C 1
ATOM 647 O O . PHE A 1 90 ? 1.324 -5.589 -13.193 1.00 98.44 90 PHE A O 1
ATOM 654 N N . LEU A 1 91 ? 2.081 -3.652 -12.349 1.00 98.44 91 LEU A N 1
ATOM 655 C CA . LEU A 1 91 ? 2.862 -3.275 -13.529 1.00 98.44 91 LEU A CA 1
ATOM 656 C C . LEU A 1 91 ? 4.014 -4.252 -13.779 1.00 98.44 91 LEU A C 1
ATOM 658 O O . LEU A 1 91 ? 4.198 -4.697 -14.911 1.00 98.44 91 LEU A O 1
ATOM 662 N N . ASN A 1 92 ? 4.738 -4.652 -12.739 1.00 98.38 92 ASN A N 1
ATOM 663 C CA . ASN A 1 92 ? 5.822 -5.625 -12.830 1.00 98.38 92 ASN A CA 1
ATOM 664 C C . ASN A 1 92 ? 5.329 -6.943 -13.436 1.00 98.38 92 ASN A C 1
ATOM 666 O O . ASN A 1 92 ? 5.900 -7.448 -14.406 1.00 98.38 92 ASN A O 1
ATOM 670 N N . HIS A 1 93 ? 4.206 -7.457 -12.934 1.00 98.38 93 HIS A N 1
ATOM 671 C CA . HIS A 1 93 ? 3.673 -8.725 -13.408 1.00 98.38 93 HIS A CA 1
ATOM 672 C C . HIS A 1 93 ? 3.071 -8.614 -14.815 1.00 98.38 93 HIS A C 1
ATOM 674 O O . HIS A 1 93 ? 3.404 -9.381 -15.720 1.00 98.38 93 HIS A O 1
ATOM 680 N N . PHE A 1 94 ? 2.178 -7.647 -15.037 1.00 98.12 94 PHE A N 1
ATOM 681 C CA . PHE A 1 94 ? 1.380 -7.604 -16.262 1.00 98.12 94 PHE A CA 1
ATOM 682 C C . PHE A 1 94 ? 2.021 -6.804 -17.394 1.00 98.12 94 PHE A C 1
ATOM 684 O O . PHE A 1 94 ? 1.865 -7.197 -18.556 1.00 98.12 94 PHE A O 1
ATOM 691 N N . ALA A 1 95 ? 2.732 -5.716 -17.093 1.00 97.88 95 ALA A N 1
ATOM 692 C CA . ALA A 1 95 ? 3.406 -4.895 -18.097 1.00 97.88 95 ALA A CA 1
ATOM 693 C C . ALA A 1 95 ? 4.834 -5.391 -18.357 1.00 97.88 95 ALA A C 1
ATOM 695 O O . ALA A 1 95 ? 5.181 -5.628 -19.513 1.00 97.88 95 ALA A O 1
ATOM 696 N N . LEU A 1 96 ? 5.624 -5.627 -17.302 1.00 97.88 96 LEU A N 1
ATOM 697 C CA . LEU A 1 96 ? 7.024 -6.066 -17.419 1.00 97.88 96 LEU A CA 1
ATOM 698 C C . LEU A 1 96 ? 7.195 -7.588 -17.511 1.00 97.88 96 LEU A C 1
ATOM 700 O O . LEU A 1 96 ? 8.311 -8.066 -17.692 1.00 97.88 96 LEU A O 1
ATOM 704 N N . LYS A 1 97 ? 6.091 -8.345 -17.442 1.00 98.00 97 LYS A N 1
ATOM 705 C CA . LYS A 1 97 ? 6.056 -9.808 -17.620 1.00 98.00 97 LYS A CA 1
ATOM 706 C C . LYS A 1 97 ? 6.917 -10.575 -16.615 1.00 98.00 97 LYS A C 1
ATOM 708 O O . LYS A 1 97 ? 7.361 -11.683 -16.908 1.00 98.00 97 LYS A O 1
ATOM 713 N N . MET A 1 98 ? 7.133 -10.005 -15.433 1.00 98.44 98 MET A N 1
ATOM 714 C CA . MET A 1 98 ? 7.827 -10.684 -14.344 1.00 98.44 98 MET A CA 1
ATOM 715 C C . MET A 1 98 ? 6.947 -11.793 -13.762 1.00 98.44 98 MET A C 1
ATOM 717 O O . MET A 1 98 ? 5.715 -11.695 -13.753 1.00 98.44 98 MET A O 1
ATOM 721 N N . ASP A 1 99 ? 7.563 -12.847 -13.231 1.00 98.00 99 ASP A N 1
ATOM 722 C CA . ASP A 1 99 ? 6.826 -13.826 -12.437 1.00 98.00 99 ASP A CA 1
ATOM 723 C C . ASP A 1 99 ? 6.304 -13.178 -11.131 1.00 98.00 99 ASP A C 1
ATOM 725 O O . ASP A 1 99 ? 6.782 -12.106 -10.730 1.00 98.00 99 ASP A O 1
ATOM 729 N N . PRO A 1 100 ? 5.303 -13.778 -10.463 1.00 97.06 100 PRO A N 1
ATOM 730 C CA . PRO A 1 100 ? 4.686 -13.181 -9.282 1.00 97.06 100 PRO A CA 1
ATOM 731 C C . PRO A 1 100 ? 5.662 -12.872 -8.142 1.00 97.06 100 PRO A C 1
ATOM 733 O O . PRO A 1 100 ? 5.530 -11.825 -7.512 1.00 97.06 100 PRO A O 1
ATOM 736 N N . LEU A 1 101 ? 6.641 -13.744 -7.878 1.00 96.19 101 LEU A N 1
ATOM 737 C CA . LEU A 1 101 ? 7.579 -13.534 -6.778 1.00 96.19 101 LEU A CA 1
ATOM 738 C C . LEU A 1 101 ? 8.534 -12.391 -7.117 1.00 96.19 101 LEU A C 1
ATOM 740 O O . LEU A 1 101 ? 8.657 -11.449 -6.334 1.00 96.19 101 LEU A O 1
ATOM 744 N N . SER A 1 102 ? 9.129 -12.410 -8.311 1.00 96.81 102 SER A N 1
ATOM 745 C CA . SER A 1 102 ? 9.998 -11.318 -8.766 1.00 96.81 102 SER A CA 1
ATOM 746 C C . SER A 1 102 ? 9.268 -9.975 -8.770 1.00 96.81 102 SER A C 1
ATOM 748 O O . SER A 1 102 ? 9.830 -8.972 -8.343 1.00 96.81 102 SER A O 1
ATOM 750 N N . SER A 1 103 ? 7.986 -9.956 -9.154 1.00 97.94 103 SER A N 1
ATOM 751 C CA . SER A 1 103 ? 7.161 -8.738 -9.160 1.00 97.94 103 SER A CA 1
ATOM 752 C C . SER A 1 103 ? 7.029 -8.082 -7.783 1.00 97.94 103 SER A C 1
ATOM 754 O O . SER A 1 103 ? 6.875 -6.863 -7.706 1.00 97.94 103 SER A O 1
ATOM 756 N N . VAL A 1 104 ? 7.076 -8.882 -6.712 1.00 96.25 104 VAL A N 1
ATOM 757 C CA . VAL A 1 104 ? 7.013 -8.426 -5.315 1.00 96.25 104 VAL A CA 1
ATOM 758 C C . VAL A 1 104 ? 8.394 -8.072 -4.767 1.00 96.25 104 VAL A C 1
ATOM 760 O O . VAL A 1 104 ? 8.485 -7.141 -3.965 1.00 96.25 104 VAL A O 1
ATOM 763 N N . MET A 1 105 ? 9.427 -8.814 -5.186 1.00 94.94 105 MET A N 1
ATOM 764 C CA . MET A 1 105 ? 10.795 -8.740 -4.659 1.00 94.94 105 MET A CA 1
ATOM 765 C C . MET A 1 105 ? 11.646 -7.625 -5.272 1.00 94.94 105 MET A C 1
ATOM 767 O O . MET A 1 105 ? 12.682 -7.275 -4.710 1.00 94.94 105 MET A O 1
ATOM 771 N N . VAL A 1 106 ? 11.260 -7.064 -6.419 1.00 95.62 106 VAL A N 1
ATOM 772 C CA . VAL A 1 106 ? 11.968 -5.896 -6.956 1.00 95.62 106 VAL A CA 1
ATOM 773 C C . VAL A 1 106 ? 11.755 -4.666 -6.057 1.00 95.62 106 VAL A C 1
ATOM 775 O O . VAL A 1 106 ? 10.651 -4.463 -5.544 1.00 95.62 106 VAL A O 1
ATOM 778 N N . PRO A 1 107 ? 12.796 -3.836 -5.855 1.00 95.88 107 PRO A N 1
ATOM 779 C CA . PRO A 1 107 ? 12.723 -2.667 -4.984 1.00 95.88 107 PRO A CA 1
ATOM 780 C C . PRO A 1 107 ? 11.779 -1.602 -5.551 1.00 95.88 107 PRO A C 1
ATOM 782 O O . PRO A 1 107 ? 11.738 -1.385 -6.764 1.00 95.88 107 PRO A O 1
ATOM 785 N N . ARG A 1 108 ? 11.060 -0.912 -4.663 1.00 95.38 108 ARG A N 1
ATOM 786 C CA . ARG A 1 108 ? 9.972 0.016 -5.022 1.00 95.38 108 ARG A CA 1
ATOM 787 C C . ARG A 1 108 ? 10.355 1.490 -4.969 1.00 95.38 108 ARG A C 1
ATOM 789 O O . ARG A 1 108 ? 11.318 1.886 -4.298 1.00 95.38 108 ARG A O 1
ATOM 796 N N . VAL A 1 109 ? 9.560 2.305 -5.660 1.00 94.88 109 VAL A N 1
ATOM 797 C CA . VAL A 1 109 ? 9.676 3.766 -5.720 1.00 94.88 109 VAL A CA 1
ATOM 798 C C . VAL A 1 109 ? 8.330 4.413 -5.386 1.00 94.88 109 VAL A C 1
ATOM 800 O O . VAL A 1 109 ? 7.313 4.119 -6.001 1.00 94.88 109 VAL A O 1
ATOM 803 N N . TYR A 1 110 ? 8.328 5.369 -4.460 1.00 94.62 110 TYR A N 1
ATOM 804 C CA . TYR A 1 110 ? 7.127 6.026 -3.951 1.00 94.62 110 TYR A CA 1
ATOM 805 C C . TYR A 1 110 ? 7.155 7.539 -4.200 1.00 94.62 110 TYR A C 1
ATOM 807 O O . TYR A 1 110 ? 8.191 8.192 -4.076 1.00 94.62 110 TYR A O 1
ATOM 815 N N . HIS A 1 111 ? 5.990 8.118 -4.492 1.00 93.69 111 HIS A N 1
ATOM 816 C CA . HIS A 1 111 ? 5.791 9.566 -4.547 1.00 93.69 111 HIS A CA 1
ATOM 817 C C . HIS A 1 111 ? 4.366 9.905 -4.098 1.00 93.69 111 HIS A C 1
ATOM 819 O O . HIS A 1 111 ? 3.406 9.345 -4.625 1.00 93.69 111 HIS A O 1
ATOM 825 N N . GLN A 1 112 ? 4.215 10.829 -3.147 1.00 91.00 112 GLN A N 1
ATOM 826 C CA . GLN A 1 112 ? 2.916 11.162 -2.530 1.00 91.00 112 GLN A CA 1
ATOM 827 C C . GLN A 1 112 ? 2.377 12.534 -2.953 1.00 91.00 112 GLN A C 1
ATOM 829 O O . GLN A 1 112 ? 1.485 13.076 -2.308 1.00 91.00 112 GLN A O 1
ATOM 834 N N . LEU A 1 113 ? 2.918 13.094 -4.041 1.00 90.88 113 LEU A N 1
ATOM 835 C CA . LEU A 1 113 ? 2.684 14.456 -4.544 1.00 90.88 113 LEU A CA 1
ATOM 836 C C . LEU A 1 113 ? 3.255 15.545 -3.624 1.00 90.88 113 LEU A C 1
ATOM 838 O O . LEU A 1 113 ? 3.994 16.405 -4.098 1.00 90.88 113 LEU A O 1
ATOM 842 N N . ILE A 1 114 ? 2.936 15.495 -2.331 1.00 89.69 114 ILE A N 1
ATOM 843 C CA . ILE A 1 114 ? 3.433 16.409 -1.306 1.00 89.69 114 ILE A CA 1
ATOM 844 C C . ILE A 1 114 ? 4.054 15.584 -0.165 1.00 89.69 114 ILE A C 1
ATOM 846 O O . ILE A 1 114 ? 3.351 14.759 0.417 1.00 89.69 114 ILE A O 1
ATOM 850 N N . PRO A 1 115 ? 5.330 15.820 0.195 1.00 88.94 115 PRO A N 1
ATOM 851 C CA . PRO A 1 115 ? 6.277 16.699 -0.496 1.00 88.94 115 PRO A CA 1
ATOM 852 C C . PRO A 1 115 ? 6.616 16.180 -1.907 1.00 88.94 115 PRO A C 1
ATOM 854 O O . PRO A 1 115 ? 6.446 14.997 -2.203 1.00 88.94 115 PRO A O 1
ATOM 857 N N . ASN A 1 116 ? 7.088 17.074 -2.783 1.00 90.44 116 ASN A N 1
ATOM 858 C CA . ASN A 1 116 ? 7.527 16.724 -4.140 1.00 90.44 116 ASN A CA 1
ATOM 859 C C . ASN A 1 116 ? 8.912 16.056 -4.092 1.00 90.44 116 ASN A C 1
ATOM 861 O O . ASN A 1 116 ? 9.930 16.674 -4.406 1.00 90.44 116 ASN A O 1
ATOM 865 N N . THR A 1 117 ? 8.940 14.824 -3.595 1.00 91.25 117 THR A N 1
ATOM 866 C CA . THR A 1 1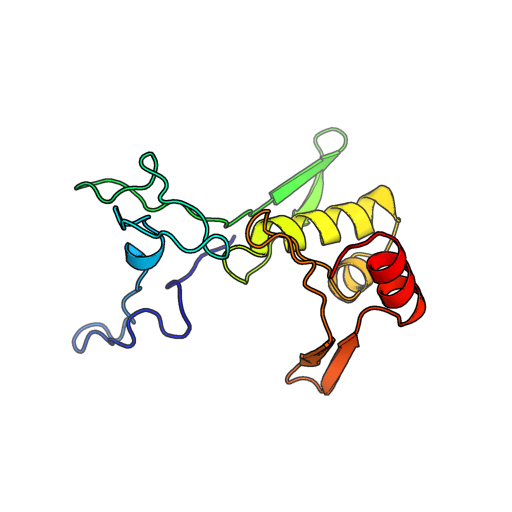17 ? 10.146 14.043 -3.310 1.00 91.25 117 THR A CA 1
ATOM 867 C C . THR A 1 117 ? 9.899 12.598 -3.702 1.00 91.25 117 THR A C 1
ATOM 869 O O . THR A 1 117 ? 8.857 12.023 -3.372 1.00 91.25 117 THR A O 1
ATOM 872 N N . VAL A 1 118 ? 10.866 11.995 -4.391 1.00 93.44 118 VAL A N 1
ATOM 873 C CA . VAL A 1 118 ? 10.800 10.575 -4.743 1.00 93.44 118 VAL A CA 1
ATOM 874 C C . VAL A 1 118 ? 11.485 9.764 -3.656 1.00 93.44 118 VAL A C 1
ATOM 876 O O . VAL A 1 118 ? 12.700 9.817 -3.482 1.00 93.44 118 VAL A O 1
ATOM 879 N N . LEU A 1 119 ? 10.702 8.959 -2.949 1.00 93.25 119 LEU A N 1
ATOM 880 C CA . LEU A 1 119 ? 11.223 7.975 -2.013 1.00 93.25 119 LEU A CA 1
ATOM 881 C C . LEU A 1 119 ? 11.504 6.679 -2.769 1.00 93.25 119 LEU A C 1
ATOM 883 O O . LEU A 1 119 ? 10.808 6.327 -3.715 1.00 93.25 119 LEU A O 1
ATOM 887 N N . TYR A 1 120 ? 12.517 5.938 -2.350 1.00 93.81 120 TYR A N 1
ATOM 888 C CA . TYR A 1 120 ? 12.822 4.637 -2.927 1.00 93.81 120 TYR A CA 1
ATOM 889 C C . TYR A 1 120 ? 13.438 3.729 -1.879 1.00 93.81 120 TYR A C 1
ATOM 891 O O . TYR A 1 120 ? 14.050 4.185 -0.911 1.00 93.81 120 TYR A O 1
ATOM 899 N N . GLU A 1 121 ? 13.280 2.429 -2.081 1.00 94.69 121 GLU A N 1
ATOM 900 C CA . GLU A 1 121 ? 13.761 1.441 -1.130 1.00 94.69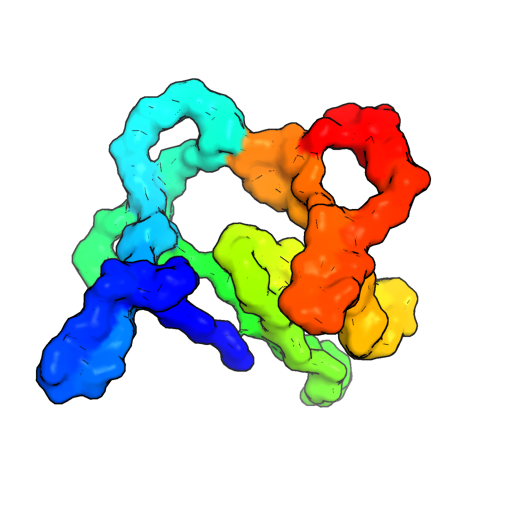 121 GLU A CA 1
ATOM 901 C C . GLU A 1 121 ? 15.291 1.352 -1.104 1.00 94.69 121 GLU A C 1
ATOM 903 O O . GLU A 1 121 ? 15.980 1.359 -2.132 1.00 94.69 121 GLU A O 1
ATOM 908 N N . ASN A 1 122 ? 15.808 1.284 0.120 1.00 94.50 122 ASN A N 1
ATOM 909 C CA . ASN A 1 122 ? 17.189 0.977 0.465 1.00 94.50 122 ASN A CA 1
ATOM 910 C C . ASN A 1 122 ? 17.193 0.431 1.899 1.00 94.50 122 ASN A C 1
ATOM 912 O O . ASN A 1 122 ? 17.556 1.139 2.839 1.00 94.50 122 ASN A O 1
ATOM 916 N N . TRP A 1 123 ? 16.696 -0.790 2.077 1.00 91.69 123 TRP A N 1
ATOM 917 C CA . TRP A 1 123 ? 16.506 -1.389 3.396 1.00 91.69 123 TRP A CA 1
ATOM 918 C C . TRP A 1 123 ? 16.766 -2.892 3.370 1.00 91.69 123 TRP A C 1
ATOM 920 O O . TRP A 1 123 ? 16.724 -3.530 2.319 1.00 91.69 123 TRP A O 1
ATOM 930 N N . THR A 1 124 ? 17.067 -3.443 4.541 1.00 94.12 124 THR A N 1
ATOM 931 C CA . THR A 1 124 ? 17.270 -4.879 4.736 1.00 94.12 124 THR A CA 1
ATOM 932 C C . THR A 1 124 ? 16.116 -5.416 5.566 1.00 94.12 124 THR A C 1
ATOM 934 O O . THR A 1 124 ? 15.845 -4.902 6.653 1.00 94.12 124 THR A O 1
ATOM 937 N N . ALA A 1 125 ? 15.420 -6.419 5.043 1.00 90.06 125 ALA A N 1
ATOM 938 C CA . ALA A 1 125 ? 14.348 -7.095 5.750 1.00 90.06 125 ALA A CA 1
ATOM 939 C C . ALA A 1 125 ? 14.899 -7.944 6.903 1.00 90.06 125 ALA A C 1
ATOM 941 O O . ALA A 1 125 ? 16.078 -8.290 6.946 1.00 90.06 125 ALA A O 1
ATOM 942 N N . VAL A 1 126 ? 14.019 -8.332 7.829 1.00 89.50 126 VAL A N 1
ATOM 943 C CA . VAL A 1 126 ? 14.371 -9.202 8.968 1.00 89.50 126 VAL A CA 1
ATOM 944 C C . VAL A 1 126 ? 14.906 -10.565 8.502 1.00 89.50 126 VAL A C 1
ATOM 946 O O . VAL A 1 126 ? 15.719 -11.171 9.190 1.00 89.50 126 VAL A O 1
ATOM 949 N N . SER A 1 127 ? 14.501 -11.022 7.314 1.00 90.50 127 SER A N 1
ATOM 950 C CA . SER A 1 127 ? 15.032 -12.225 6.658 1.00 90.50 127 SER A CA 1
ATOM 951 C C . SER A 1 127 ? 16.489 -12.094 6.195 1.00 90.50 127 SER A C 1
ATOM 953 O O . SER A 1 127 ? 17.106 -13.101 5.864 1.00 90.50 127 SER A O 1
ATOM 955 N N . GLY A 1 128 ? 17.044 -10.878 6.160 1.00 93.38 128 GLY A N 1
ATOM 956 C CA . GLY A 1 128 ? 18.365 -10.575 5.605 1.00 93.38 128 GLY A CA 1
ATOM 957 C C . GLY A 1 128 ? 18.344 -10.122 4.142 1.00 93.38 128 GLY A C 1
ATOM 958 O O . GLY A 1 128 ? 19.375 -9.675 3.639 1.00 93.38 128 GLY A O 1
ATOM 959 N N . ASP A 1 129 ? 17.192 -10.175 3.467 1.00 90.88 129 ASP A N 1
ATOM 960 C CA . ASP A 1 129 ? 17.056 -9.711 2.083 1.00 90.88 129 ASP A CA 1
ATOM 961 C C . ASP A 1 129 ? 17.268 -8.197 1.988 1.00 90.88 129 ASP A C 1
ATOM 963 O O . ASP A 1 129 ? 16.659 -7.427 2.732 1.00 90.88 129 ASP A O 1
ATOM 967 N N . HIS A 1 130 ? 18.120 -7.756 1.061 1.00 94.25 130 HIS A N 1
ATOM 968 C CA . HIS A 1 130 ? 18.409 -6.339 0.853 1.00 94.25 130 HIS A CA 1
ATOM 969 C C . HIS A 1 130 ? 17.717 -5.809 -0.405 1.00 94.25 130 HIS A C 1
ATOM 971 O O . HIS A 1 130 ? 18.048 -6.198 -1.525 1.00 94.25 130 HIS A O 1
ATOM 977 N N . PHE A 1 131 ? 16.795 -4.868 -0.216 1.00 94.00 131 PHE A N 1
ATOM 978 C CA . PHE A 1 131 ? 16.036 -4.225 -1.282 1.00 94.00 131 PHE A CA 1
ATOM 979 C C . PHE A 1 131 ? 16.591 -2.833 -1.524 1.00 94.00 131 PHE A C 1
ATOM 981 O O . PHE A 1 131 ? 16.519 -1.953 -0.660 1.00 94.00 131 PHE A O 1
ATOM 988 N N . LYS A 1 132 ? 17.159 -2.629 -2.711 1.00 95.88 132 LYS A N 1
ATOM 989 C CA . LYS A 1 132 ? 17.782 -1.361 -3.071 1.00 95.88 132 LYS A CA 1
ATOM 990 C C . LYS A 1 132 ? 17.580 -1.030 -4.531 1.00 95.88 132 LYS A C 1
ATOM 992 O O . LYS A 1 132 ? 18.019 -1.776 -5.403 1.00 95.88 132 LYS A O 1
ATOM 997 N N . VAL A 1 133 ? 16.997 0.136 -4.791 1.00 95.44 133 VAL A N 1
ATOM 998 C CA . VAL A 1 133 ? 16.874 0.639 -6.161 1.00 95.44 133 VAL A CA 1
ATOM 999 C C . VAL A 1 133 ? 18.273 0.830 -6.784 1.00 95.44 133 VAL A C 1
ATOM 1001 O O . VAL A 1 133 ? 19.136 1.476 -6.166 1.00 95.44 133 VAL A O 1
ATOM 1004 N N . PRO A 1 134 ? 18.519 0.289 -7.996 1.00 95.12 134 P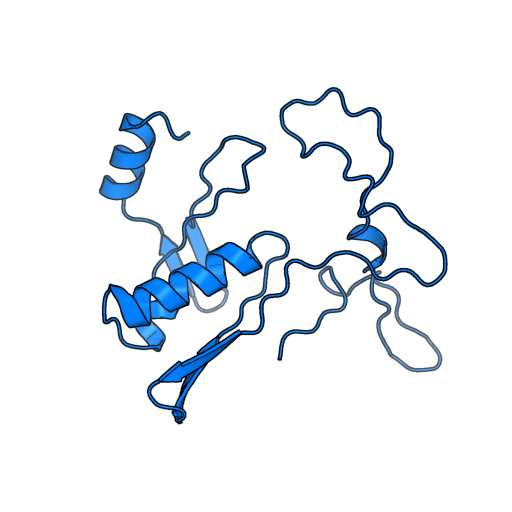RO A N 1
ATOM 1005 C CA . PRO A 1 134 ? 19.796 0.388 -8.702 1.00 95.12 134 PRO A CA 1
ATOM 1006 C C . PRO A 1 134 ? 20.376 1.810 -8.783 1.00 95.12 134 PRO A C 1
ATOM 1008 O O . PRO A 1 134 ? 19.663 2.817 -8.824 1.00 95.12 134 PRO A O 1
ATOM 1011 N N . ALA A 1 135 ? 21.708 1.917 -8.751 1.00 94.56 135 ALA A N 1
ATOM 1012 C CA . ALA A 1 135 ? 22.404 3.205 -8.683 1.00 94.56 135 ALA A CA 1
ATOM 1013 C C . ALA A 1 135 ? 22.198 4.076 -9.933 1.00 94.56 135 ALA A C 1
ATOM 1015 O O . ALA A 1 135 ? 22.065 5.293 -9.813 1.00 94.56 135 ALA A O 1
ATOM 1016 N N . ASP A 1 136 ? 22.134 3.454 -11.103 1.00 96.00 136 ASP A N 1
ATOM 1017 C CA . ASP A 1 136 ? 21.844 4.076 -12.394 1.00 96.00 136 ASP A CA 1
ATOM 1018 C C . ASP A 1 136 ? 20.425 4.665 -12.439 1.00 96.00 136 ASP A C 1
ATOM 1020 O O . ASP A 1 136 ? 20.253 5.818 -12.843 1.00 96.00 136 ASP A O 1
ATOM 1024 N N . ILE A 1 137 ? 19.422 3.943 -11.925 1.00 93.94 137 ILE A N 1
ATOM 1025 C CA . ILE A 1 137 ? 18.047 4.451 -11.801 1.00 93.94 137 ILE A CA 1
ATOM 1026 C C . ILE A 1 137 ? 18.019 5.673 -10.878 1.00 93.94 137 ILE A C 1
ATOM 1028 O O . ILE A 1 137 ? 17.472 6.714 -11.246 1.00 93.94 137 ILE A O 1
ATOM 1032 N N . ARG A 1 138 ? 18.671 5.601 -9.711 1.00 93.38 138 ARG A N 1
ATOM 1033 C CA . ARG A 1 138 ? 18.750 6.736 -8.771 1.00 93.38 138 ARG A CA 1
ATOM 1034 C C . ARG A 1 138 ? 19.454 7.949 -9.384 1.00 93.38 138 ARG A C 1
ATOM 1036 O O . ARG A 1 138 ? 19.012 9.078 -9.185 1.00 93.38 138 ARG A O 1
ATOM 1043 N N . ALA A 1 139 ? 20.525 7.737 -10.147 1.00 93.69 139 ALA A N 1
ATOM 1044 C CA . ALA A 1 139 ? 21.210 8.809 -10.867 1.00 93.69 139 ALA A CA 1
ATOM 1045 C C . ALA A 1 139 ? 20.311 9.432 -11.952 1.00 93.69 139 ALA A C 1
ATOM 1047 O O . ALA A 1 139 ? 20.273 10.655 -12.096 1.00 93.69 139 ALA A O 1
ATOM 1048 N N . SER A 1 140 ? 19.546 8.608 -12.672 1.00 94.50 140 SER A N 1
ATOM 1049 C CA . SER A 1 140 ? 18.582 9.054 -13.683 1.00 94.50 140 SER A CA 1
ATOM 1050 C C . SER A 1 140 ? 17.459 9.904 -13.081 1.00 94.50 140 SER A C 1
ATOM 1052 O O . SER A 1 140 ? 17.148 10.968 -13.617 1.00 94.50 140 SER A O 1
ATOM 1054 N N . LEU A 1 141 ? 16.897 9.496 -11.936 1.00 92.06 141 LEU A N 1
ATOM 1055 C CA . LEU A 1 141 ? 15.887 10.271 -11.203 1.00 92.06 141 LEU A CA 1
ATOM 1056 C C . LEU A 1 141 ? 16.428 11.650 -10.796 1.00 92.06 141 LEU A C 1
ATOM 1058 O O . LEU A 1 141 ? 15.818 12.667 -11.128 1.00 92.06 141 LEU A O 1
ATOM 1062 N N . LYS A 1 142 ? 17.631 11.697 -10.209 1.00 91.81 142 LYS A N 1
ATOM 1063 C CA . LYS A 1 142 ? 18.295 12.959 -9.840 1.00 91.81 142 LYS A CA 1
ATOM 1064 C C . LYS A 1 142 ? 18.522 13.877 -11.038 1.00 91.81 142 LYS A C 1
ATOM 1066 O O . LYS A 1 142 ? 18.262 15.073 -10.954 1.00 91.81 142 LYS A O 1
ATOM 1071 N N . LYS A 1 143 ? 18.961 13.330 -12.178 1.00 94.44 143 LYS A N 1
ATOM 1072 C CA . LYS A 1 143 ? 19.156 14.103 -13.417 1.00 94.44 143 LYS A CA 1
ATOM 1073 C C . LYS A 1 143 ? 17.851 14.729 -13.927 1.00 94.44 143 LYS A C 1
ATOM 1075 O O . LYS A 1 143 ? 17.893 15.776 -14.564 1.00 94.44 143 LYS A O 1
ATOM 1080 N N . LYS A 1 144 ? 16.703 14.110 -13.639 1.00 93.44 144 LYS A N 1
ATOM 1081 C CA . LYS A 1 144 ? 15.366 14.628 -13.972 1.00 93.44 144 LYS A CA 1
ATOM 1082 C C . LYS A 1 144 ? 14.833 15.645 -12.952 1.00 93.44 144 LYS A C 1
ATOM 1084 O O . LYS A 1 144 ? 13.687 16.060 -13.074 1.00 93.44 144 LYS A O 1
ATOM 1089 N N . GLY A 1 145 ? 15.636 16.044 -11.963 1.00 90.31 145 GLY A N 1
ATOM 1090 C CA . GLY A 1 145 ? 15.233 16.988 -10.918 1.00 90.31 145 GLY A CA 1
ATOM 1091 C C . GLY A 1 145 ? 14.359 16.370 -9.826 1.00 90.31 145 GLY A C 1
ATOM 1092 O O . GLY A 1 145 ? 13.793 17.103 -9.022 1.00 90.31 145 GLY A O 1
ATOM 1093 N N . LEU A 1 146 ? 14.247 15.038 -9.794 1.00 87.25 146 LEU A N 1
ATOM 1094 C CA . LEU A 1 146 ? 13.568 14.318 -8.724 1.00 87.25 146 LEU A CA 1
ATOM 1095 C C . LEU A 1 146 ? 14.589 14.071 -7.615 1.00 87.25 146 LEU A C 1
ATOM 1097 O O . LEU A 1 146 ? 15.560 13.330 -7.805 1.00 87.25 146 LEU A O 1
ATOM 1101 N N . VAL A 1 147 ? 14.393 14.768 -6.499 1.00 67.06 147 VAL A N 1
ATOM 1102 C CA . VAL A 1 147 ? 15.226 14.679 -5.294 1.00 67.06 147 VAL A CA 1
ATOM 1103 C C . VAL A 1 147 ? 14.579 13.730 -4.302 1.00 67.06 147 VAL A C 1
ATOM 1105 O O . VAL A 1 147 ? 13.326 13.715 -4.249 1.00 67.06 147 VAL A O 1
#

pLDDT: mean 94.21, std 6.47, range [64.62, 98.56]

Foldseek 3Di:
DDDDLPDDLAPVDQDPVPRDGHRVQVVLAFDQDPDPDQQDDHGDPVRHDDPPDGRDFPWDFDWDDDPNHTDDTFWDDDTVCGNQLRVQLVCCCPVVVDDNVVSNLAWGWDDNVHPQAIDTDADADPVRRGHDDDPVVVVVCVVVVHD